Protein AF-A0A2D0KL63-F1 (afdb_monomer)

Radius of gyration: 15.0 Å; Cα contacts (8 Å, |Δi|>4): 73; chains: 1; bounding box: 35×23×49 Å

Foldseek 3Di:
DDDDDDDDDPCNPPDDDVQLVCQCVVVVFASQVSLCVVVVHQLCRLCVQVVHHSVVSVCQRVDLDHDPVVLPSSCVVSVHHSPRRHDD

Organism: NCBI:txid351614

Nearest PDB structures (foldseek):
  1per-assembly1_L  TM=8.056E-01  e=1.892E-02  Phage 434
  1rpe-assembly1_R  TM=7.948E-01  e=1.892E-02  Phage 434
  1sq8-assembly1_A  TM=7.665E-01  e=1.568E-02  Phage 434
  1pra-assembly1_A  TM=7.644E-01  e=2.282E-02  Phage 434
  1r63-assembly1_A  TM=7.277E-01  e=1.777E-02  Phage 434

pLDDT: mean 91.75, std 9.22, range [63.31, 98.62]

Mean predicted aligned error: 5.21 Å

InterPro domains:
  IPR001387 Cro/C1-type, helix-turn-helix domain [PF01381] (36-84)
  IPR001387 Cro/C1-type, helix-turn-helix domain [PS50943] (34-85)
  IPR001387 Cro/C1-type, helix-turn-helix domain [SM00530] (30-85)
  IPR001387 Cro/C1-type, helix-turn-helix domain [cd00093] (34-85)
  IPR010982 Lambda repressor-like, DNA-binding domain superfamily [G3DSA:1.10.260.40] (33-87)
  IPR010982 Lambda repressor-like, DNA-binding domain superfamily [SSF47413] (34-84)

Sequence (88 aa):
MAEIPYTKGPHDDETIPHEVISIMVDEEITLHAAWRIYRGLSQTEVAEKLGVKQAAVSQFEKAERPRQVTLEKLAALYECRPTQLTLD

Secondary structure (DSSP, 8-state):
---PPP---TTTT----HHHHHHHHHTT--HHHHHHHHTT--HHHHHHHHTS-HHHHHHHHT-SS--HHHHHHHHHHTTS-GGGS---

Structure (mmCIF, N/CA/C/O backbone):
data_AF-A0A2D0KL63-F1
#
_entry.id   AF-A0A2D0KL63-F1
#
loop_
_atom_site.group_PDB
_atom_site.id
_atom_site.type_symbol
_atom_site.label_atom_id
_atom_site.label_alt_id
_atom_site.label_comp_id
_atom_site.label_asym_id
_atom_site.label_entity_id
_atom_site.label_seq_id
_atom_site.pdbx_PDB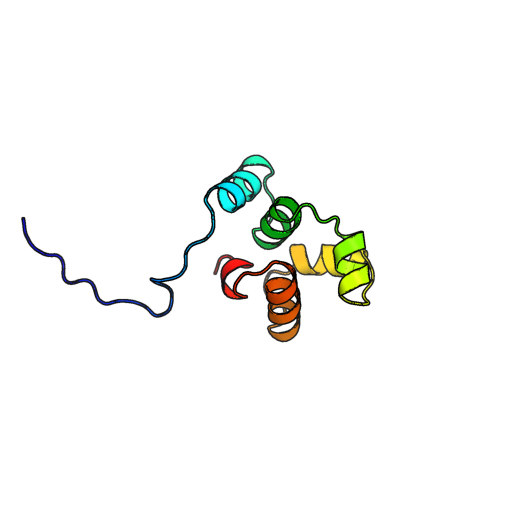_ins_code
_atom_site.Cartn_x
_atom_site.Cartn_y
_atom_site.Cartn_z
_atom_site.occupancy
_atom_site.B_iso_or_equiv
_atom_site.auth_seq_id
_atom_site.auth_comp_id
_atom_site.auth_asym_id
_atom_site.auth_atom_id
_atom_site.pdbx_PDB_model_num
ATOM 1 N N . MET A 1 1 ? 22.503 -6.350 -36.270 1.00 63.31 1 MET A N 1
ATOM 2 C CA . MET A 1 1 ? 22.139 -5.953 -34.894 1.00 63.31 1 MET A CA 1
ATOM 3 C C . MET A 1 1 ? 23.107 -6.668 -33.974 1.00 63.31 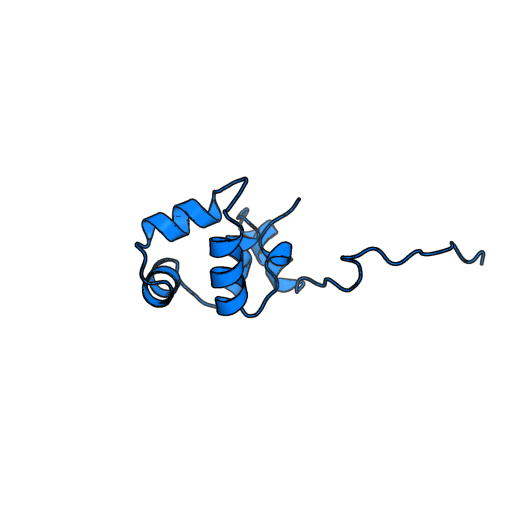1 MET A C 1
ATOM 5 O O . MET A 1 1 ? 23.271 -7.865 -34.153 1.00 63.31 1 MET A O 1
ATOM 9 N N . ALA A 1 2 ? 23.827 -5.954 -33.110 1.00 70.94 2 ALA A N 1
ATOM 10 C CA . ALA A 1 2 ? 24.680 -6.603 -32.117 1.00 70.94 2 ALA A CA 1
ATOM 11 C C . ALA A 1 2 ? 23.789 -7.106 -30.973 1.00 70.94 2 ALA A C 1
ATOM 13 O O . ALA A 1 2 ? 22.972 -6.336 -30.470 1.00 70.94 2 ALA A O 1
ATOM 14 N N . GLU A 1 3 ? 23.911 -8.378 -30.598 1.00 70.50 3 GLU A N 1
ATOM 15 C CA . GLU A 1 3 ? 23.297 -8.895 -29.375 1.00 70.50 3 GLU A CA 1
ATOM 16 C C . GLU A 1 3 ? 24.039 -8.288 -28.184 1.00 70.50 3 GLU A C 1
ATOM 18 O O . GLU A 1 3 ? 25.231 -8.527 -27.988 1.00 70.50 3 GLU A O 1
ATOM 23 N N . ILE A 1 4 ? 23.349 -7.446 -27.416 1.00 80.06 4 ILE A N 1
ATOM 24 C CA . ILE A 1 4 ? 23.862 -6.978 -26.131 1.00 80.06 4 ILE A CA 1
ATOM 25 C C . ILE A 1 4 ? 23.727 -8.169 -25.172 1.00 80.06 4 ILE A C 1
ATOM 27 O O . ILE A 1 4 ? 22.605 -8.648 -24.992 1.00 80.06 4 ILE A O 1
ATOM 31 N N . PRO A 1 5 ? 24.824 -8.681 -24.583 1.00 81.31 5 PRO A N 1
ATOM 32 C CA . PRO A 1 5 ? 24.741 -9.792 -23.650 1.00 81.31 5 PRO A CA 1
ATOM 33 C C . PRO A 1 5 ? 23.918 -9.356 -22.439 1.00 81.31 5 PRO A C 1
ATOM 35 O O . PRO A 1 5 ? 24.282 -8.424 -21.722 1.00 81.31 5 PRO A O 1
ATOM 38 N N . TYR A 1 6 ? 22.786 -10.021 -22.242 1.00 81.12 6 TYR A N 1
ATOM 39 C CA . TYR A 1 6 ? 21.902 -9.800 -21.113 1.00 81.12 6 TYR A CA 1
ATOM 40 C C . TYR A 1 6 ? 22.144 -10.887 -20.070 1.00 81.12 6 TYR A C 1
ATOM 42 O O . TYR A 1 6 ? 21.948 -12.076 -20.330 1.00 81.12 6 TYR A O 1
ATOM 50 N N . THR A 1 7 ? 22.580 -10.472 -18.886 1.00 82.50 7 THR A N 1
ATOM 51 C CA . THR A 1 7 ? 22.687 -11.351 -17.724 1.00 82.50 7 THR A CA 1
ATOM 52 C C . THR A 1 7 ? 21.456 -11.128 -16.869 1.00 82.50 7 THR A C 1
ATOM 54 O O . THR A 1 7 ? 21.283 -10.043 -16.323 1.00 82.50 7 THR A O 1
ATOM 57 N N . LYS A 1 8 ? 20.619 -12.159 -16.753 1.00 78.88 8 LYS A N 1
ATOM 58 C CA . LYS A 1 8 ? 19.407 -12.118 -15.940 1.00 78.88 8 LYS A CA 1
ATOM 59 C C . LYS A 1 8 ? 19.747 -11.845 -14.471 1.00 78.88 8 LYS A C 1
ATOM 61 O O . LYS A 1 8 ? 20.438 -12.641 -13.833 1.00 78.88 8 LYS A O 1
ATOM 66 N N . GLY A 1 9 ? 19.263 -10.725 -13.953 1.00 74.44 9 GLY A N 1
ATOM 67 C CA . GLY A 1 9 ? 19.283 -10.373 -12.543 1.00 74.44 9 GLY A CA 1
ATOM 68 C C . GLY A 1 9 ? 18.222 -11.130 -11.731 1.00 74.44 9 GLY A C 1
ATOM 69 O O . GLY A 1 9 ? 17.291 -11.714 -12.289 1.00 74.44 9 GLY A O 1
ATOM 70 N N . PRO A 1 10 ? 18.336 -11.128 -10.393 1.00 67.81 10 PRO A N 1
ATOM 71 C CA . PRO A 1 10 ? 17.416 -11.839 -9.502 1.00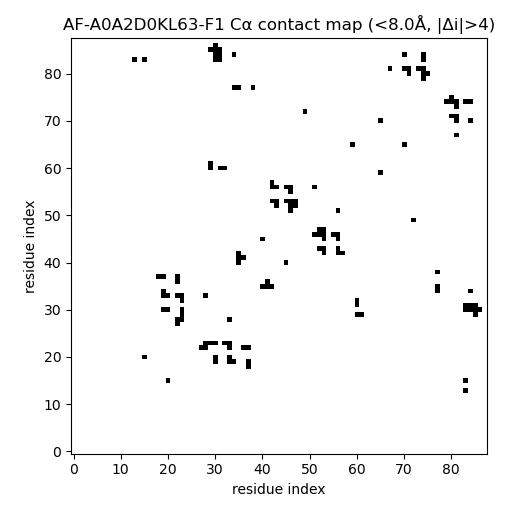 67.81 10 PRO A CA 1
ATOM 72 C C . PRO A 1 10 ? 15.967 -11.326 -9.559 1.00 67.81 10 PRO A C 1
ATOM 74 O O . PRO A 1 10 ? 15.063 -12.064 -9.175 1.00 67.81 10 PRO A O 1
ATOM 77 N N . HIS A 1 11 ? 15.744 -10.107 -10.063 1.00 67.69 11 HIS A N 1
ATOM 78 C CA . HIS A 1 11 ? 14.427 -9.465 -10.127 1.00 67.69 11 HIS A CA 1
ATOM 79 C C . HIS A 1 11 ? 13.889 -9.298 -11.553 1.00 67.69 11 HIS A C 1
ATOM 81 O O . HIS A 1 11 ? 12.866 -8.661 -11.771 1.00 67.69 11 HIS A O 1
ATOM 87 N N . ASP A 1 12 ? 14.553 -9.885 -12.542 1.00 71.00 12 ASP A N 1
ATOM 88 C CA . ASP A 1 12 ? 14.237 -9.629 -13.947 1.00 71.00 12 ASP A CA 1
ATOM 89 C C . ASP A 1 12 ? 12.951 -10.325 -14.428 1.00 71.00 12 ASP A C 1
ATOM 91 O O . ASP A 1 12 ? 12.368 -9.936 -15.435 1.00 71.00 12 ASP A O 1
ATOM 95 N N . ASP A 1 13 ? 12.471 -11.322 -13.677 1.00 73.25 13 ASP A N 1
ATOM 96 C CA . ASP A 1 13 ? 11.131 -11.904 -13.854 1.00 73.25 13 ASP A CA 1
ATOM 97 C C . ASP A 1 13 ? 10.065 -11.171 -13.018 1.00 73.25 13 ASP A C 1
ATOM 99 O O . ASP A 1 13 ? 8.939 -11.660 -12.843 1.00 73.25 13 ASP A O 1
ATOM 103 N N . GLU A 1 14 ? 10.413 -10.036 -12.403 1.00 75.88 14 GLU A N 1
ATOM 104 C CA . GLU A 1 14 ? 9.472 -9.263 -11.613 1.00 75.88 14 GLU A CA 1
ATOM 105 C C . GLU A 1 14 ? 8.690 -8.255 -12.439 1.00 75.88 14 GLU A C 1
ATOM 107 O O . GLU A 1 14 ? 9.228 -7.295 -12.975 1.00 75.88 14 GLU A O 1
ATOM 112 N N . THR A 1 15 ? 7.374 -8.454 -12.509 1.00 86.50 15 THR A N 1
ATOM 113 C CA . THR A 1 15 ? 6.474 -7.570 -13.251 1.00 86.50 15 THR A CA 1
ATOM 114 C C . THR A 1 15 ? 5.413 -7.002 -12.324 1.00 86.50 15 THR A C 1
ATOM 116 O O . THR A 1 15 ? 4.608 -7.754 -11.769 1.00 86.50 15 THR A O 1
ATOM 119 N N . ILE A 1 16 ? 5.385 -5.683 -12.165 1.00 91.44 16 ILE A N 1
ATOM 120 C CA . ILE A 1 16 ? 4.279 -4.975 -11.512 1.00 91.44 16 ILE A CA 1
ATOM 121 C C . ILE A 1 16 ? 3.224 -4.666 -12.589 1.00 91.44 16 ILE A C 1
ATOM 123 O O . ILE A 1 16 ? 3.599 -4.202 -13.669 1.00 91.44 16 ILE A O 1
ATOM 127 N N . PRO A 1 17 ? 1.923 -4.927 -12.350 1.00 95.06 17 PRO A N 1
ATOM 128 C CA . PRO A 1 17 ? 0.875 -4.559 -13.297 1.00 95.06 17 PRO A CA 1
ATOM 129 C C . PRO A 1 17 ? 0.913 -3.062 -13.617 1.00 95.06 17 PRO A C 1
ATOM 131 O O . PRO A 1 17 ? 1.074 -2.242 -12.714 1.00 95.06 17 PRO A O 1
ATOM 134 N N . HIS A 1 18 ? 0.716 -2.702 -14.888 1.00 95.12 18 HIS A N 1
ATOM 135 C CA . HIS A 1 18 ? 0.729 -1.297 -15.310 1.00 95.12 18 HIS A CA 1
ATOM 136 C C . HIS A 1 18 ? -0.269 -0.447 -14.514 1.00 95.12 18 HIS A C 1
ATOM 138 O O . HIS A 1 18 ? 0.079 0.643 -14.087 1.00 95.12 18 HIS A O 1
ATOM 144 N N . GLU A 1 19 ? -1.457 -0.984 -14.229 1.00 96.94 19 GLU A N 1
ATOM 145 C CA . GLU A 1 19 ? -2.497 -0.297 -13.457 1.00 96.94 19 GLU A CA 1
ATOM 146 C C . GLU A 1 19 ? -2.043 0.084 -12.040 1.00 96.94 19 GLU A C 1
ATOM 148 O O . GLU A 1 19 ? -2.348 1.176 -11.574 1.00 96.94 19 GLU A O 1
ATOM 153 N N . VAL A 1 20 ? -1.242 -0.759 -11.377 1.00 97.50 20 VAL A N 1
ATOM 154 C CA . VAL A 1 20 ? -0.665 -0.426 -10.063 1.00 97.50 20 VAL A CA 1
ATOM 155 C C . VAL A 1 20 ? 0.287 0.767 -10.185 1.00 97.50 20 VAL A C 1
ATOM 157 O O . VAL A 1 20 ? 0.264 1.660 -9.341 1.00 97.50 20 VAL A O 1
ATOM 160 N N . ILE A 1 21 ? 1.104 0.805 -11.243 1.00 96.44 21 ILE A N 1
ATOM 161 C CA . ILE A 1 21 ? 2.015 1.927 -11.506 1.00 96.44 21 ILE A CA 1
ATOM 162 C C . ILE A 1 21 ? 1.229 3.199 -11.844 1.00 96.44 21 ILE A C 1
ATOM 164 O O . ILE A 1 21 ? 1.569 4.258 -11.325 1.00 96.44 21 ILE A O 1
ATOM 168 N N . SER A 1 22 ? 0.169 3.100 -12.652 1.00 97.94 22 SER A N 1
ATOM 169 C CA . SER A 1 22 ? -0.719 4.226 -12.958 1.00 97.94 22 SER A CA 1
ATOM 170 C C . SER A 1 22 ? -1.332 4.803 -11.686 1.00 97.94 22 SER A C 1
ATOM 172 O O . SER A 1 22 ? -1.151 5.982 -11.427 1.00 97.94 22 SER A O 1
ATOM 174 N N . ILE A 1 23 ? -1.932 3.970 -10.825 1.00 98.06 23 ILE A N 1
ATOM 175 C CA . ILE A 1 23 ? -2.502 4.412 -9.540 1.00 98.06 23 ILE A CA 1
ATOM 176 C C . ILE A 1 23 ? -1.447 5.120 -8.679 1.00 98.06 23 ILE A C 1
ATOM 178 O O . ILE A 1 23 ? -1.723 6.162 -8.094 1.00 98.06 23 ILE A O 1
ATOM 182 N N . MET A 1 24 ? -0.238 4.559 -8.586 1.00 97.31 24 MET A N 1
ATOM 183 C CA . MET A 1 24 ? 0.846 5.140 -7.791 1.00 97.31 24 MET A CA 1
ATOM 184 C C . MET A 1 24 ? 1.215 6.553 -8.263 1.00 97.31 24 MET A C 1
ATOM 186 O O . MET A 1 24 ? 1.405 7.443 -7.437 1.00 97.31 24 MET A O 1
ATOM 190 N N . VAL A 1 25 ? 1.326 6.743 -9.581 1.00 97.19 25 VAL A N 1
ATOM 191 C CA . VAL A 1 25 ? 1.722 8.016 -10.196 1.00 97.19 25 VAL A CA 1
ATOM 192 C C . VAL A 1 25 ? 0.574 9.022 -10.179 1.00 97.19 25 VAL A C 1
ATOM 194 O O . VAL A 1 25 ? 0.788 10.163 -9.784 1.00 97.19 25 VAL A O 1
ATOM 197 N N . ASP A 1 26 ? -0.626 8.600 -10.575 1.00 97.94 26 ASP A N 1
ATOM 198 C CA . ASP A 1 26 ? -1.792 9.474 -10.732 1.00 97.94 26 ASP A CA 1
ATOM 199 C C . ASP A 1 26 ? -2.285 10.017 -9.380 1.00 97.94 26 ASP A C 1
ATOM 201 O O . ASP A 1 26 ? -2.698 11.172 -9.295 1.00 97.94 26 ASP A O 1
ATOM 205 N N . GLU A 1 27 ? -2.208 9.207 -8.318 1.00 96.50 27 GLU A N 1
ATOM 206 C CA . GLU A 1 27 ? -2.637 9.586 -6.962 1.00 96.50 27 GLU A CA 1
ATOM 207 C C . GLU A 1 27 ? -1.476 10.075 -6.069 1.00 96.50 27 GLU A C 1
ATOM 209 O O . GLU A 1 27 ? -1.702 10.430 -4.913 1.00 96.50 27 GLU A O 1
ATOM 214 N N . GLU A 1 28 ? -0.233 10.074 -6.568 1.00 96.62 28 GLU A N 1
ATOM 215 C CA . GLU A 1 28 ? 0.986 10.444 -5.822 1.00 96.62 28 GLU A CA 1
ATOM 216 C C . GLU A 1 28 ? 1.147 9.696 -4.479 1.00 96.62 28 GLU A C 1
ATOM 218 O O . GLU A 1 28 ? 1.518 10.258 -3.442 1.00 96.62 28 GLU A O 1
ATOM 223 N N . ILE A 1 29 ? 0.866 8.392 -4.486 1.00 95.88 29 ILE A N 1
ATOM 224 C CA . ILE A 1 29 ? 0.923 7.522 -3.302 1.00 95.88 29 ILE A CA 1
ATOM 225 C C . ILE A 1 29 ? 2.051 6.496 -3.394 1.00 95.88 29 ILE A C 1
ATOM 227 O O . ILE A 1 29 ? 2.693 6.315 -4.423 1.00 95.88 29 ILE A O 1
ATOM 231 N N . THR A 1 30 ? 2.303 5.785 -2.294 1.00 96.00 30 THR A N 1
ATOM 232 C CA . THR A 1 30 ? 3.317 4.728 -2.276 1.00 96.00 30 THR A CA 1
ATOM 233 C C . THR A 1 30 ? 2.866 3.495 -3.051 1.00 96.00 30 THR A C 1
ATOM 235 O O . THR A 1 30 ? 1.672 3.205 -3.161 1.00 96.00 30 THR A O 1
ATOM 238 N N . LEU A 1 31 ? 3.834 2.717 -3.539 1.00 95.88 31 LEU A N 1
ATOM 239 C CA . LEU A 1 31 ? 3.576 1.473 -4.263 1.00 95.88 31 LEU A CA 1
ATOM 240 C C . LEU A 1 31 ? 2.722 0.491 -3.443 1.00 95.88 31 LEU A C 1
ATOM 242 O O . LEU A 1 31 ? 1.812 -0.153 -3.966 1.00 95.88 31 LEU A O 1
ATOM 246 N N . HIS A 1 32 ? 2.955 0.432 -2.131 1.00 96.38 32 HIS A N 1
ATOM 247 C CA . HIS A 1 32 ? 2.128 -0.333 -1.202 1.00 96.38 32 HIS A CA 1
ATOM 248 C C . HIS A 1 32 ? 0.663 0.140 -1.204 1.00 96.38 32 HIS A C 1
ATOM 250 O O . HIS A 1 32 ? -0.250 -0.679 -1.347 1.00 96.38 32 HIS A O 1
ATOM 256 N N . ALA A 1 33 ? 0.416 1.446 -1.083 1.00 97.44 33 ALA A N 1
ATOM 257 C CA . ALA A 1 33 ? -0.939 1.991 -1.121 1.00 97.44 33 ALA A CA 1
ATOM 258 C C . ALA A 1 33 ? -1.619 1.744 -2.482 1.00 97.44 33 ALA A C 1
ATOM 260 O O . ALA A 1 33 ? -2.798 1.389 -2.517 1.00 97.44 33 ALA A O 1
ATOM 261 N N . ALA A 1 34 ? -0.870 1.839 -3.583 1.00 98.12 34 ALA A N 1
ATOM 262 C CA . ALA A 1 34 ? -1.368 1.544 -4.923 1.00 98.12 34 ALA A CA 1
ATOM 263 C C . ALA A 1 34 ? -1.813 0.080 -5.073 1.00 98.12 34 ALA A C 1
ATOM 265 O O . ALA A 1 34 ? -2.918 -0.175 -5.548 1.00 98.12 34 ALA A O 1
ATOM 266 N N . TRP A 1 35 ? -1.031 -0.888 -4.578 1.00 98.00 35 TRP A N 1
ATOM 267 C CA . TRP A 1 35 ? -1.443 -2.299 -4.542 1.00 98.00 35 TRP A CA 1
ATOM 268 C C . TRP A 1 35 ? -2.718 -2.526 -3.736 1.00 98.00 35 TRP A C 1
ATOM 270 O O . TRP A 1 35 ? -3.584 -3.299 -4.146 1.00 98.00 35 TRP A O 1
ATOM 280 N N . ARG A 1 36 ? -2.857 -1.841 -2.596 1.00 98.38 36 ARG A N 1
ATOM 281 C CA . ARG A 1 36 ? -4.072 -1.928 -1.783 1.00 98.38 36 ARG A CA 1
ATOM 282 C C . ARG A 1 36 ? -5.299 -1.448 -2.569 1.00 98.38 36 ARG A C 1
ATOM 284 O O . ARG A 1 36 ? -6.329 -2.121 -2.547 1.00 98.38 36 ARG A O 1
ATOM 291 N N . ILE A 1 37 ? -5.185 -0.307 -3.252 1.00 98.31 37 ILE A N 1
ATOM 292 C CA . ILE A 1 37 ? -6.265 0.268 -4.068 1.00 98.31 37 ILE A CA 1
ATOM 293 C C . ILE A 1 37 ? -6.583 -0.630 -5.265 1.00 98.31 37 ILE A C 1
ATOM 295 O O . ILE A 1 37 ? -7.753 -0.910 -5.503 1.00 98.31 37 ILE A O 1
ATOM 299 N N . TYR A 1 38 ? -5.568 -1.159 -5.952 1.00 98.12 38 TYR A N 1
ATOM 300 C CA . TYR A 1 38 ? -5.733 -2.113 -7.054 1.00 98.12 38 TYR A CA 1
ATOM 301 C C . TYR A 1 38 ? -6.501 -3.377 -6.631 1.00 98.12 38 TYR A C 1
ATOM 303 O O . TYR A 1 38 ? -7.282 -3.935 -7.397 1.00 98.12 38 TYR A O 1
ATOM 311 N N . ARG A 1 39 ? -6.336 -3.819 -5.377 1.00 97.56 39 ARG A N 1
ATOM 312 C CA . ARG A 1 39 ? -7.110 -4.929 -4.792 1.00 97.56 39 ARG A CA 1
ATOM 313 C C . ARG A 1 39 ? -8.487 -4.526 -4.262 1.00 97.56 39 ARG A C 1
ATOM 315 O O . ARG A 1 39 ? -9.197 -5.379 -3.735 1.00 97.56 39 ARG A O 1
ATOM 322 N N . GLY A 1 40 ? -8.868 -3.257 -4.390 1.00 97.88 40 GLY A N 1
ATOM 323 C CA . GLY A 1 40 ? -10.153 -2.732 -3.938 1.00 97.88 40 GLY A CA 1
ATOM 324 C C . GLY A 1 40 ? -10.310 -2.712 -2.418 1.00 97.88 40 GLY A C 1
ATOM 325 O O . GLY A 1 40 ? -11.432 -2.781 -1.930 1.00 97.88 40 GLY A O 1
ATOM 326 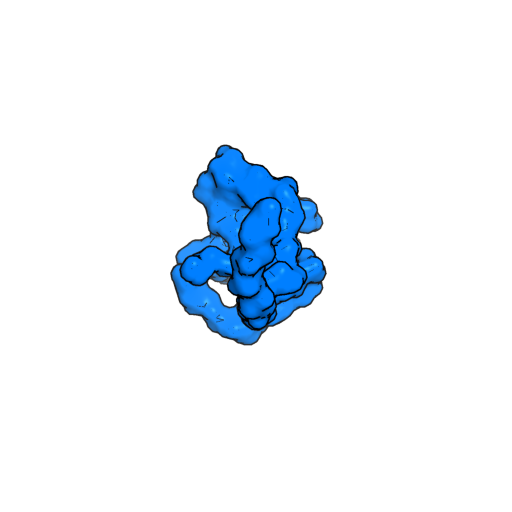N N . LEU A 1 41 ? -9.205 -2.656 -1.665 1.00 98.31 41 LEU A N 1
ATOM 327 C CA . LEU A 1 41 ? -9.225 -2.726 -0.204 1.00 98.31 41 LEU A CA 1
ATOM 328 C C . LEU A 1 41 ? -9.060 -1.340 0.433 1.00 98.31 41 LEU A C 1
ATOM 330 O O . LEU A 1 41 ? -8.212 -0.530 0.051 1.00 98.31 41 LEU A O 1
ATOM 334 N N . SER A 1 42 ? -9.810 -1.076 1.493 1.00 98.25 42 SER A N 1
ATOM 335 C CA . SER A 1 42 ? -9.549 0.036 2.406 1.00 98.25 42 SER A CA 1
ATOM 336 C C . SER A 1 42 ? -8.439 -0.313 3.405 1.00 98.25 42 SER A C 1
ATOM 338 O O . SER A 1 42 ? -8.127 -1.479 3.659 1.00 98.25 42 SER A O 1
ATOM 340 N N . GLN A 1 43 ? -7.839 0.705 4.030 1.00 98.44 43 GLN A N 1
ATOM 341 C CA . GLN A 1 43 ? -6.870 0.476 5.111 1.00 98.44 43 GLN A CA 1
ATOM 342 C C . GLN A 1 43 ? -7.508 -0.257 6.304 1.00 98.44 43 GLN A C 1
ATOM 344 O O . GLN A 1 43 ? -6.826 -1.018 6.987 1.00 98.44 43 GLN A O 1
ATOM 349 N N . THR A 1 44 ? -8.807 -0.051 6.551 1.00 98.38 44 THR A N 1
ATOM 350 C CA . THR A 1 44 ? -9.556 -0.745 7.608 1.00 98.38 44 THR A CA 1
ATOM 351 C C . THR A 1 44 ? -9.706 -2.230 7.299 1.00 98.38 44 THR A C 1
ATOM 353 O O . THR A 1 44 ? -9.387 -3.047 8.153 1.00 98.38 44 THR A O 1
ATOM 356 N N . GLU A 1 45 ? -10.083 -2.600 6.074 1.00 98.62 45 GLU A N 1
ATOM 357 C CA . GLU A 1 45 ? -10.210 -4.013 5.683 1.00 98.62 45 GLU A CA 1
ATOM 358 C C . GLU A 1 45 ? -8.868 -4.748 5.740 1.00 98.62 45 GLU A C 1
ATOM 360 O O . GLU A 1 45 ? -8.795 -5.891 6.194 1.00 98.62 45 GLU A O 1
ATOM 365 N N . VAL A 1 46 ? -7.777 -4.092 5.331 1.00 98.38 46 VAL A N 1
ATOM 366 C CA . VAL A 1 46 ? -6.423 -4.645 5.499 1.00 98.38 46 VAL A CA 1
ATOM 367 C C . VAL A 1 46 ? -6.098 -4.834 6.977 1.00 98.38 46 VAL A C 1
ATOM 369 O O . VAL A 1 46 ? -5.559 -5.870 7.367 1.00 98.38 46 VAL A O 1
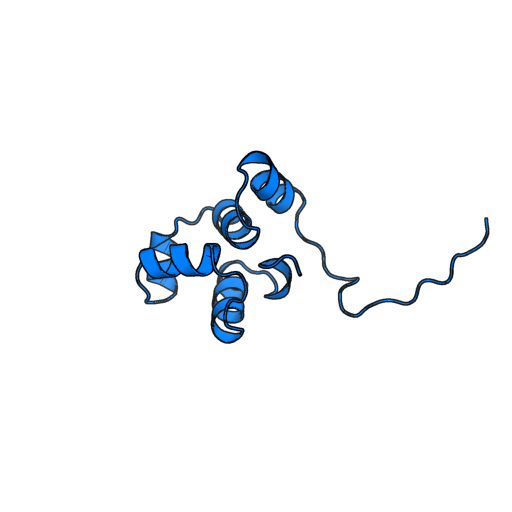ATOM 372 N N . ALA A 1 47 ? -6.442 -3.855 7.813 1.00 98.06 47 ALA A N 1
ATOM 373 C CA . ALA A 1 47 ? -6.189 -3.920 9.243 1.00 98.06 47 ALA A CA 1
ATOM 374 C C . ALA A 1 47 ? -6.953 -5.070 9.909 1.00 98.06 47 ALA A C 1
ATOM 376 O O . ALA A 1 47 ? -6.356 -5.830 10.669 1.00 98.06 47 ALA A O 1
ATOM 377 N N . GLU A 1 48 ? -8.231 -5.243 9.571 1.00 98.31 48 GLU A N 1
ATOM 378 C CA . GLU A 1 48 ? -9.073 -6.343 10.043 1.00 98.31 48 GLU A CA 1
ATOM 379 C C . GLU A 1 48 ? -8.496 -7.702 9.641 1.00 98.31 48 GLU A C 1
ATOM 381 O O . GLU A 1 48 ? -8.324 -8.575 10.492 1.00 98.31 48 GLU A O 1
ATOM 386 N N . LYS A 1 49 ? -8.101 -7.864 8.371 1.00 97.75 49 LYS A N 1
ATOM 387 C CA . LYS A 1 49 ? -7.500 -9.110 7.865 1.00 97.75 49 LYS A CA 1
ATOM 388 C C . LYS A 1 49 ? -6.149 -9.431 8.510 1.00 97.75 49 LYS A C 1
ATOM 390 O O . LYS A 1 49 ? -5.804 -10.602 8.646 1.00 97.75 49 LYS A O 1
ATOM 395 N N . LEU A 1 50 ? -5.387 -8.415 8.917 1.00 96.00 50 LEU A N 1
ATOM 396 C CA . LEU A 1 50 ? -4.091 -8.580 9.583 1.00 96.00 50 LEU A CA 1
ATOM 397 C C . LEU A 1 50 ? -4.170 -8.578 11.118 1.00 96.00 50 LEU A C 1
ATOM 399 O O . LEU A 1 50 ? -3.145 -8.788 11.770 1.00 96.00 50 LEU A O 1
ATOM 403 N N . GLY A 1 51 ? -5.347 -8.339 11.704 1.00 97.19 51 GLY A N 1
ATOM 404 C CA . GLY A 1 51 ? -5.522 -8.222 13.154 1.00 97.19 51 GLY A CA 1
ATOM 405 C C . GLY A 1 51 ? -4.788 -7.021 13.766 1.00 97.19 51 GLY A C 1
ATOM 406 O O . GLY A 1 51 ? -4.309 -7.095 14.897 1.00 97.19 51 GLY A O 1
ATOM 407 N N . VAL A 1 52 ? -4.659 -5.923 13.018 1.00 96.81 52 VAL A N 1
ATOM 408 C CA . VAL A 1 52 ? -4.013 -4.675 13.458 1.00 96.81 52 VAL A CA 1
ATOM 409 C C . VAL A 1 52 ? -5.005 -3.510 13.445 1.00 96.81 52 VAL A C 1
ATOM 411 O O . VAL A 1 52 ? -6.167 -3.656 13.084 1.00 96.81 52 VAL A O 1
ATOM 414 N N . LYS A 1 53 ? -4.562 -2.320 13.862 1.00 97.69 53 LYS A N 1
ATOM 415 C CA . LYS A 1 53 ? -5.366 -1.090 13.767 1.00 97.69 53 LYS A CA 1
ATOM 416 C C . LYS A 1 53 ? -5.204 -0.453 12.385 1.00 97.69 53 LYS A C 1
ATOM 418 O O . LYS A 1 53 ? -4.110 -0.493 11.833 1.00 97.69 53 LYS A O 1
ATOM 423 N N . GLN A 1 54 ? -6.231 0.234 11.881 1.00 97.75 54 GLN A N 1
ATOM 424 C CA . GLN A 1 54 ? -6.156 0.987 10.616 1.00 97.75 54 GLN A CA 1
ATOM 425 C C . GLN A 1 54 ? -4.978 1.982 10.592 1.00 97.75 54 GLN A C 1
ATOM 427 O O . GLN A 1 54 ? -4.254 2.059 9.600 1.00 97.75 54 GLN A O 1
ATOM 432 N N . ALA A 1 55 ? -4.694 2.651 11.716 1.00 97.38 55 ALA A N 1
ATOM 433 C CA . ALA A 1 55 ? -3.537 3.538 11.844 1.00 97.38 55 ALA A CA 1
ATOM 434 C C . ALA A 1 55 ? -2.190 2.821 11.617 1.00 97.38 55 ALA A C 1
ATOM 436 O O . ALA A 1 55 ? -1.251 3.436 11.122 1.00 97.38 55 ALA A O 1
ATOM 437 N N . ALA A 1 56 ? -2.093 1.525 11.939 1.00 96.75 56 ALA A N 1
ATOM 438 C CA . ALA A 1 56 ? -0.895 0.734 11.661 1.00 96.75 56 ALA A CA 1
ATOM 439 C C . ALA A 1 56 ? -0.710 0.524 10.153 1.00 96.75 56 ALA A C 1
ATOM 441 O O . ALA A 1 56 ? 0.401 0.665 9.661 1.00 96.75 56 ALA A O 1
ATOM 442 N N . VAL A 1 57 ? -1.790 0.280 9.403 1.00 97.25 57 VAL A N 1
ATOM 443 C CA . VAL A 1 57 ? -1.726 0.169 7.935 1.00 97.25 57 VAL A CA 1
ATOM 444 C C . VAL A 1 57 ? -1.289 1.494 7.314 1.00 97.25 57 VAL A C 1
ATOM 446 O O . VAL A 1 57 ? -0.385 1.501 6.485 1.00 97.25 57 VAL A O 1
ATOM 449 N N . SER A 1 58 ? -1.825 2.624 7.789 1.00 96.62 58 SER A N 1
ATOM 450 C CA . SER A 1 58 ? -1.353 3.942 7.343 1.00 96.62 58 SER A CA 1
ATOM 451 C C . SER A 1 58 ? 0.133 4.176 7.645 1.00 96.62 58 SER A C 1
ATOM 453 O O . SER A 1 58 ? 0.798 4.858 6.869 1.00 96.62 58 SER A O 1
ATOM 455 N N . GLN A 1 59 ? 0.656 3.650 8.757 1.00 96.06 59 GLN A N 1
ATOM 456 C CA . GLN A 1 59 ? 2.086 3.726 9.068 1.00 96.06 59 GLN A CA 1
ATOM 457 C C . GLN A 1 59 ? 2.909 2.814 8.161 1.00 96.06 59 GLN A C 1
ATOM 459 O O . GLN A 1 59 ? 3.984 3.219 7.735 1.00 96.06 59 GLN A O 1
ATOM 464 N N . PHE A 1 60 ? 2.417 1.612 7.849 1.00 95.31 60 PHE A N 1
ATOM 465 C CA . PHE A 1 60 ? 3.097 0.689 6.938 1.00 95.31 60 PHE A CA 1
ATOM 466 C C . PHE A 1 60 ? 3.249 1.300 5.546 1.00 95.31 60 PHE A C 1
ATOM 468 O O . PHE A 1 60 ? 4.349 1.282 5.009 1.00 95.31 60 PHE A O 1
ATOM 475 N N . GLU A 1 61 ? 2.195 1.931 5.026 1.00 94.94 61 GLU A N 1
ATOM 476 C CA . GLU A 1 61 ? 2.215 2.588 3.712 1.00 94.94 61 GLU A CA 1
ATOM 477 C C . GLU A 1 61 ? 3.200 3.756 3.623 1.00 94.94 61 GLU A C 1
ATOM 479 O O . GLU A 1 61 ? 3.606 4.114 2.524 1.00 94.94 61 GLU A O 1
ATOM 484 N N . LYS A 1 62 ? 3.573 4.356 4.759 1.00 93.62 62 LYS A N 1
ATOM 485 C CA . LYS A 1 62 ? 4.511 5.487 4.848 1.00 93.62 62 LYS A CA 1
ATOM 486 C C . LYS A 1 62 ? 5.903 5.073 5.322 1.00 93.62 62 LYS A C 1
ATOM 488 O O . LYS A 1 62 ? 6.775 5.926 5.466 1.00 93.62 62 LYS A O 1
ATOM 493 N N . ALA A 1 63 ? 6.102 3.801 5.653 1.00 91.69 63 ALA A N 1
ATOM 494 C CA . ALA A 1 63 ? 7.369 3.335 6.184 1.00 91.69 63 ALA A CA 1
ATOM 495 C C . ALA A 1 63 ? 8.403 3.273 5.057 1.00 91.69 63 ALA A C 1
ATOM 497 O O . ALA A 1 63 ? 8.226 2.526 4.104 1.00 91.69 63 ALA A O 1
ATOM 498 N N . GLU A 1 64 ? 9.515 3.993 5.206 1.00 87.19 64 GLU A N 1
ATOM 499 C CA . GLU A 1 64 ? 10.638 3.914 4.257 1.00 87.19 64 GLU A CA 1
ATOM 500 C C . GLU A 1 64 ? 11.305 2.532 4.264 1.00 87.19 64 GLU A C 1
ATOM 502 O O . GLU A 1 64 ? 11.812 2.067 3.251 1.00 87.19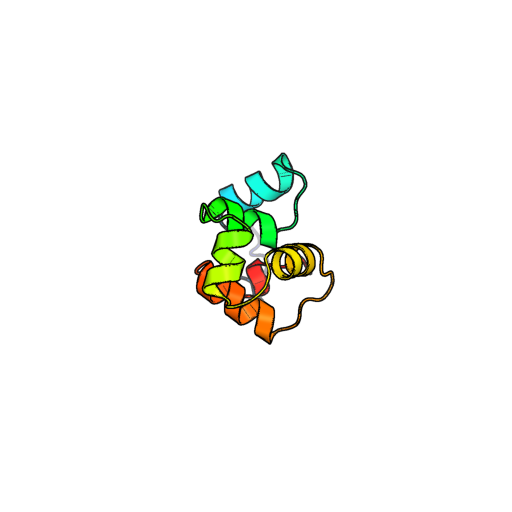 64 GLU A O 1
ATOM 507 N N . ARG A 1 65 ? 11.327 1.864 5.425 1.00 86.75 65 ARG A N 1
ATOM 508 C CA . ARG A 1 65 ? 11.925 0.533 5.607 1.00 86.75 65 ARG A CA 1
ATOM 509 C C . ARG A 1 65 ? 10.991 -0.374 6.402 1.00 86.75 65 ARG A C 1
ATOM 511 O O . ARG A 1 65 ? 11.187 -0.563 7.609 1.00 86.75 65 ARG A O 1
ATOM 518 N N . PRO A 1 66 ? 9.931 -0.894 5.767 1.00 87.12 66 PRO A N 1
ATOM 519 C CA . PRO A 1 66 ? 9.002 -1.789 6.430 1.00 87.12 66 PRO A CA 1
ATOM 520 C C . PRO A 1 66 ? 9.695 -3.105 6.806 1.00 87.12 66 PRO A C 1
ATOM 522 O O . PRO A 1 66 ? 10.605 -3.587 6.135 1.00 87.12 66 PRO A O 1
ATOM 525 N N . ARG A 1 67 ? 9.273 -3.701 7.926 1.00 92.00 67 ARG A N 1
ATOM 526 C CA . ARG A 1 67 ? 9.824 -4.987 8.375 1.00 92.00 67 ARG A CA 1
ATOM 527 C C . ARG A 1 67 ? 9.442 -6.082 7.382 1.00 92.00 67 ARG A C 1
ATOM 529 O O . ARG A 1 67 ? 8.270 -6.187 7.026 1.00 92.00 67 ARG A O 1
ATOM 536 N N . GLN A 1 68 ? 10.390 -6.962 7.067 1.00 92.69 68 GLN A N 1
ATOM 537 C CA . GLN A 1 68 ? 10.196 -8.091 6.151 1.00 92.69 68 GLN A CA 1
ATOM 538 C C . GLN A 1 68 ? 8.938 -8.920 6.470 1.00 92.69 68 GLN A C 1
ATOM 540 O O . GLN A 1 68 ? 8.108 -9.152 5.601 1.00 92.69 68 GLN A O 1
ATOM 545 N N . VAL A 1 69 ? 8.723 -9.266 7.744 1.00 95.00 69 VAL A N 1
ATOM 546 C CA . VAL A 1 69 ? 7.539 -10.033 8.185 1.00 95.00 69 VAL A CA 1
ATOM 547 C C . VAL A 1 69 ? 6.220 -9.301 7.895 1.00 95.00 69 VAL A C 1
ATOM 549 O O . VAL A 1 69 ? 5.196 -9.928 7.635 1.00 95.00 69 VAL A O 1
ATOM 552 N N . THR A 1 70 ? 6.213 -7.968 7.964 1.00 93.88 70 THR A N 1
ATOM 553 C CA . THR A 1 70 ? 5.029 -7.164 7.634 1.00 93.88 70 THR A CA 1
ATOM 554 C C . THR A 1 70 ? 4.797 -7.150 6.125 1.00 93.88 70 THR A C 1
ATOM 556 O O . THR A 1 70 ? 3.662 -7.351 5.697 1.00 93.88 70 THR A O 1
ATOM 559 N N . LEU A 1 71 ? 5.860 -6.977 5.332 1.00 94.81 71 LEU A N 1
ATOM 560 C CA . LEU A 1 71 ? 5.793 -7.040 3.871 1.00 94.81 71 LEU A CA 1
ATOM 561 C C . LEU A 1 71 ? 5.267 -8.389 3.384 1.00 94.81 71 LEU A C 1
ATOM 563 O O . LEU A 1 71 ? 4.387 -8.415 2.538 1.00 94.81 71 LEU A O 1
ATOM 567 N N . GLU A 1 72 ? 5.734 -9.499 3.951 1.00 96.50 72 GLU A N 1
ATOM 568 C CA . GLU A 1 72 ? 5.277 -10.848 3.589 1.00 96.50 72 GLU A CA 1
ATOM 569 C C . GLU A 1 72 ? 3.776 -11.037 3.820 1.00 96.50 72 GLU A C 1
ATOM 571 O O . GLU A 1 72 ? 3.073 -11.559 2.956 1.00 96.50 72 GLU A O 1
ATOM 576 N N . LYS A 1 73 ? 3.258 -10.560 4.957 1.00 96.88 73 LYS A N 1
ATOM 577 C CA . LYS A 1 73 ? 1.821 -10.626 5.261 1.00 96.88 73 LYS A CA 1
ATOM 578 C C . LYS A 1 73 ? 0.983 -9.783 4.302 1.00 96.88 73 LYS A C 1
ATOM 580 O O . LYS A 1 73 ? -0.087 -10.215 3.884 1.00 96.88 73 LYS A O 1
ATOM 585 N N . LEU A 1 74 ? 1.459 -8.585 3.969 1.00 97.06 74 LEU A N 1
ATOM 586 C CA . LEU A 1 74 ? 0.788 -7.684 3.032 1.00 97.06 74 LEU A CA 1
ATOM 587 C C . LEU A 1 74 ? 0.831 -8.229 1.604 1.00 97.06 74 LEU A C 1
ATOM 589 O O . LEU A 1 74 ? -0.187 -8.244 0.927 1.00 97.06 74 LEU A O 1
ATOM 593 N N . ALA A 1 75 ? 1.985 -8.731 1.175 1.00 96.44 75 ALA A N 1
ATOM 594 C CA . ALA A 1 75 ? 2.188 -9.311 -0.143 1.00 96.44 75 ALA A CA 1
ATOM 595 C C . ALA A 1 75 ? 1.311 -10.550 -0.349 1.00 96.44 75 ALA A C 1
ATOM 597 O O . ALA A 1 75 ? 0.656 -10.674 -1.379 1.00 96.44 75 ALA A O 1
ATOM 598 N N . ALA A 1 76 ? 1.210 -11.415 0.667 1.00 97.44 76 ALA A N 1
ATOM 599 C CA . ALA A 1 76 ? 0.280 -12.539 0.647 1.00 97.44 76 ALA A CA 1
ATOM 600 C C . ALA A 1 76 ? -1.182 -12.077 0.528 1.00 97.44 76 ALA A C 1
ATOM 602 O O . ALA A 1 76 ? -1.944 -12.658 -0.238 1.00 97.44 76 ALA A O 1
ATOM 603 N N . LEU A 1 77 ? -1.569 -11.017 1.248 1.00 97.56 77 LEU A N 1
ATOM 604 C CA . LEU A 1 77 ? -2.922 -10.461 1.181 1.00 97.56 77 LEU A CA 1
ATOM 605 C C . LEU A 1 77 ? -3.240 -9.829 -0.184 1.00 97.56 77 LEU A C 1
ATOM 607 O O . LEU A 1 77 ? -4.373 -9.919 -0.648 1.00 97.56 77 LEU A O 1
ATOM 611 N N . TYR A 1 78 ? -2.262 -9.186 -0.818 1.00 97.06 78 TYR A N 1
ATOM 612 C CA . TYR A 1 78 ? -2.426 -8.557 -2.129 1.00 97.06 78 TYR A CA 1
ATOM 613 C C . TYR A 1 78 ? -2.051 -9.470 -3.293 1.00 97.06 78 TYR A C 1
ATOM 615 O O . TYR A 1 78 ? -2.020 -9.001 -4.430 1.00 97.06 78 TY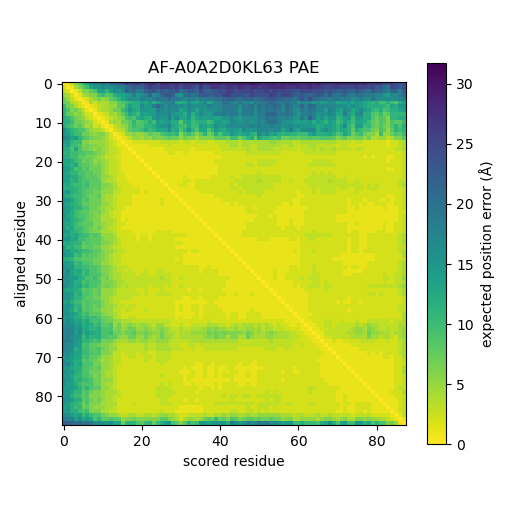R A O 1
ATOM 623 N N . GLU A 1 79 ? -1.757 -10.744 -3.033 1.00 95.69 79 GLU A N 1
ATOM 624 C CA . GLU A 1 79 ? -1.331 -11.723 -4.036 1.00 95.69 79 GLU A CA 1
ATOM 625 C C . GLU A 1 79 ? -0.216 -11.170 -4.949 1.00 95.69 79 GLU A C 1
ATOM 627 O O . GLU A 1 79 ? -0.311 -11.190 -6.177 1.00 95.69 79 GLU A O 1
ATOM 632 N N . CYS A 1 80 ? 0.823 -10.609 -4.329 1.00 94.75 80 CYS A N 1
ATOM 633 C CA . CYS A 1 80 ? 2.030 -10.107 -4.983 1.00 94.75 80 CYS A CA 1
ATOM 634 C C . CYS A 1 80 ? 3.280 -10.577 -4.217 1.00 94.75 80 CYS A C 1
ATOM 636 O O . CYS A 1 80 ? 3.183 -11.280 -3.209 1.00 94.75 80 CYS A O 1
ATOM 638 N N . ARG A 1 81 ? 4.477 -10.208 -4.681 1.00 93.44 81 ARG A N 1
ATOM 639 C CA . ARG A 1 81 ? 5.726 -10.419 -3.929 1.00 93.44 81 ARG A CA 1
ATOM 640 C C . ARG A 1 81 ? 6.027 -9.233 -3.002 1.00 93.44 81 ARG A C 1
ATOM 642 O O . ARG A 1 81 ? 5.645 -8.110 -3.327 1.00 93.44 81 ARG A O 1
ATOM 649 N N . PRO A 1 82 ? 6.755 -9.446 -1.889 1.00 93.31 82 PRO A N 1
ATOM 650 C CA . PRO A 1 82 ? 7.213 -8.369 -1.002 1.00 93.31 82 PRO A CA 1
ATOM 651 C C . PRO A 1 82 ? 7.971 -7.248 -1.724 1.00 93.31 82 PRO A C 1
ATOM 653 O O . PRO A 1 82 ? 7.714 -6.076 -1.475 1.00 93.31 82 PRO A O 1
ATOM 656 N N . THR A 1 83 ? 8.837 -7.622 -2.665 1.00 92.00 83 THR A N 1
ATOM 657 C CA . THR A 1 83 ? 9.624 -6.734 -3.539 1.00 92.00 83 THR A CA 1
ATOM 658 C C . THR A 1 83 ? 8.768 -5.835 -4.427 1.00 92.00 83 THR A C 1
ATOM 660 O O . THR A 1 83 ? 9.244 -4.828 -4.927 1.00 92.00 83 THR A O 1
ATOM 663 N N . GLN A 1 84 ? 7.487 -6.161 -4.611 1.00 93.50 84 GLN A N 1
ATOM 664 C CA . GLN A 1 84 ? 6.560 -5.360 -5.407 1.00 93.50 84 GLN A CA 1
ATOM 665 C C . GLN A 1 84 ? 5.811 -4.318 -4.574 1.00 93.50 84 GLN A C 1
ATOM 667 O O . GLN A 1 84 ? 4.957 -3.634 -5.124 1.00 93.50 84 GLN A O 1
ATOM 672 N N . LEU A 1 85 ? 6.079 -4.206 -3.269 1.00 94.00 85 LEU A N 1
ATOM 673 C CA . LEU A 1 85 ? 5.437 -3.229 -2.381 1.00 94.00 85 LEU A CA 1
ATOM 674 C C . LEU A 1 85 ? 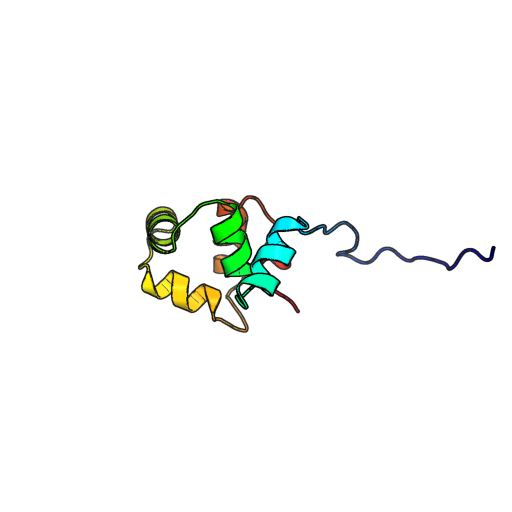6.328 -2.026 -2.058 1.00 94.00 85 LEU A C 1
ATOM 676 O O . LEU A 1 85 ? 5.828 -1.037 -1.519 1.00 94.00 85 LEU A O 1
ATOM 680 N N . THR A 1 86 ? 7.615 -2.094 -2.390 1.00 88.88 86 THR A N 1
ATOM 681 C CA . THR A 1 86 ? 8.595 -1.028 -2.166 1.00 88.88 86 THR A CA 1
ATOM 682 C C . THR A 1 86 ? 9.333 -0.710 -3.461 1.00 88.88 86 THR A C 1
ATOM 684 O O . THR A 1 86 ? 9.471 -1.562 -4.334 1.00 88.88 86 THR A O 1
ATOM 687 N N . LEU A 1 87 ? 9.760 0.543 -3.596 1.00 79.25 87 LEU A N 1
ATOM 688 C CA . LEU A 1 87 ? 10.718 0.962 -4.613 1.00 79.25 87 LEU A CA 1
ATOM 689 C C . LEU A 1 87 ? 12.051 1.112 -3.882 1.00 79.25 87 LEU A C 1
ATOM 691 O O . LEU A 1 87 ? 12.145 1.948 -2.981 1.00 79.25 87 LEU A O 1
ATOM 695 N N . ASP A 1 88 ? 13.010 0.253 -4.206 1.00 63.75 88 ASP A N 1
ATOM 696 C CA . ASP A 1 88 ? 14.367 0.297 -3.650 1.00 63.75 88 AS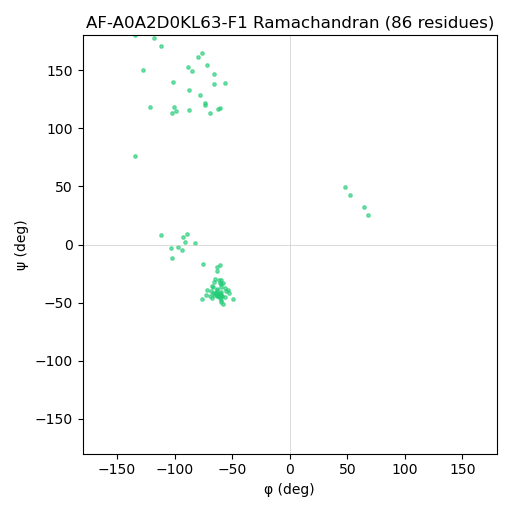P A CA 1
ATOM 697 C C . ASP A 1 88 ? 15.242 1.340 -4.367 1.00 63.75 88 ASP A C 1
ATOM 699 O O . ASP A 1 88 ? 15.048 1.550 -5.590 1.00 63.75 88 ASP A O 1
#

Solvent-accessible surface area (backbone atoms only — not comparable to full-atom values): 5383 Å² total; per-residue (Å²): 132,84,83,75,89,79,78,86,55,99,61,70,90,65,78,78,61,65,67,38,53,48,46,16,63,77,69,73,50,40,50,39,47,15,45,37,52,72,69,72,47,52,53,55,59,53,10,61,77,68,75,53,51,39,70,54,42,59,48,54,50,68,43,93,76,64,54,67,74,57,36,49,54,50,15,62,74,64,75,51,54,46,77,70,40,56,87,131